Protein AF-A0A969IS83-F1 (afdb_monomer)

Mean predicted aligned error: 6.17 Å

Sequence (140 aa):
MARLPGTPVETKITKLDMIRHHLTAAVQMIAIKCNPYSTHVIVKAANEMIEVIARQTGVPLDWDPDLLIKDEHIKDYRKLANKAYNYLKHADKDANDPYDGPAHSDLCKLNDVLSLFNLNGYQALGGKLSPTLAEFSSMA

Radius of gyration: 17.82 Å; Cα contacts (8 Å, |Δi|>4): 108; chains: 1; bounding box: 36×41×61 Å

Secondary structure (DSSP, 8-state):
-PPPTT-----PPPHHHHHHHHHHHHHHHHHTT--HHHHHHHHHHHHHHHHHHHHHHT---TT-HHHHS-TTTHHHHHHHHTHHHHHHH---S-TTPPP-S--HHHHHHHHHHHHHHHHHHHHHTTPPPPHHHHHHHH--

Solvent-accessible su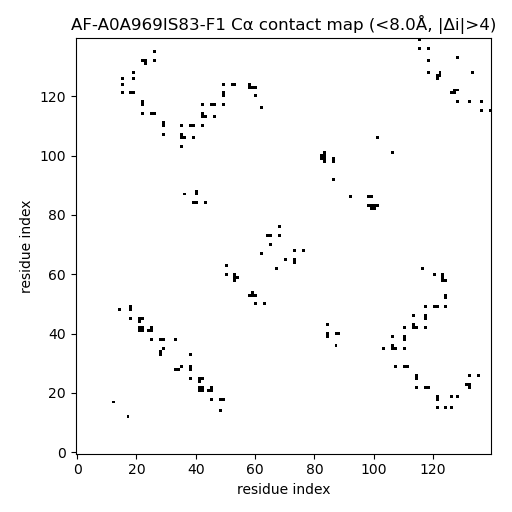rface area (backbone atoms only — not comparable to full-atom values): 8472 Å² total; per-residue (Å²): 136,85,82,77,90,78,76,73,79,79,76,76,80,46,73,68,55,50,37,51,53,29,50,52,50,28,53,52,35,57,76,71,65,46,66,44,69,66,37,38,51,36,38,48,53,28,40,53,53,45,55,53,48,26,66,76,70,71,50,83,54,102,79,40,55,87,81,75,40,57,81,96,46,41,65,61,49,53,53,60,77,40,39,47,52,48,59,74,76,42,86,86,56,65,92,79,63,74,92,82,50,70,55,72,74,54,36,43,52,48,41,55,56,52,45,48,53,38,52,53,44,40,40,70,75,70,48,80,74,52,72,73,54,48,52,58,65,70,77,114

Structure (mmCIF, N/CA/C/O backbone):
data_AF-A0A969IS83-F1
#
_entry.id   AF-A0A969IS83-F1
#
loop_
_atom_site.group_PDB
_atom_site.id
_atom_site.type_symbol
_atom_site.label_atom_id
_atom_site.label_alt_id
_atom_site.label_comp_id
_atom_site.label_asym_id
_atom_site.label_entity_id
_atom_site.label_seq_id
_atom_site.pdbx_PDB_ins_code
_atom_site.Cartn_x
_atom_site.Cartn_y
_atom_site.Cartn_z
_atom_site.occupancy
_atom_site.B_iso_or_equiv
_atom_site.auth_seq_id
_atom_site.auth_comp_id
_atom_site.auth_asym_id
_atom_site.auth_atom_id
_atom_site.pdbx_PDB_model_num
ATOM 1 N N . MET A 1 1 ? 16.201 10.787 46.384 1.00 44.53 1 MET A N 1
ATOM 2 C CA . MET A 1 1 ? 16.556 11.078 44.977 1.00 44.53 1 MET A CA 1
ATOM 3 C C . MET A 1 1 ? 15.447 11.918 44.360 1.00 44.53 1 MET A C 1
ATOM 5 O O . MET A 1 1 ? 14.359 11.401 44.150 1.00 44.53 1 MET A O 1
ATOM 9 N N . ALA A 1 2 ? 15.686 13.216 44.162 1.00 46.38 2 ALA A N 1
ATOM 10 C CA . ALA A 1 2 ? 14.727 14.128 43.539 1.00 46.38 2 ALA A CA 1
ATOM 11 C C . ALA A 1 2 ? 14.718 13.929 42.011 1.00 46.38 2 ALA A C 1
ATOM 13 O O . ALA A 1 2 ? 15.784 13.836 41.404 1.00 46.38 2 ALA A O 1
ATOM 14 N N . ARG A 1 3 ? 13.533 13.848 41.388 1.00 46.38 3 ARG A N 1
ATOM 15 C CA . ARG A 1 3 ? 13.391 13.900 39.922 1.00 46.38 3 ARG A CA 1
ATOM 16 C C . ARG A 1 3 ? 13.665 15.331 39.453 1.00 46.38 3 ARG A C 1
ATOM 18 O O . ARG A 1 3 ? 13.054 16.263 39.969 1.00 46.38 3 ARG A O 1
ATOM 25 N N . LEU A 1 4 ? 14.563 15.492 38.483 1.00 48.88 4 LEU A N 1
ATOM 26 C CA . LEU A 1 4 ? 14.809 16.775 37.823 1.00 48.88 4 LEU A CA 1
ATOM 27 C C . LEU A 1 4 ? 13.593 17.172 36.961 1.00 48.88 4 LEU A C 1
ATOM 29 O O . LEU A 1 4 ? 13.039 16.309 36.273 1.00 48.88 4 LEU A O 1
ATOM 33 N N . PRO A 1 5 ? 13.170 18.448 36.974 1.00 50.66 5 PRO A N 1
ATOM 34 C CA . PRO A 1 5 ? 12.102 18.939 36.113 1.00 50.66 5 PRO A CA 1
ATOM 35 C C . PRO A 1 5 ? 12.610 19.076 34.671 1.00 50.66 5 PRO A C 1
ATOM 37 O O . PRO A 1 5 ? 13.646 19.694 34.437 1.00 50.66 5 PRO A O 1
ATOM 40 N N . GLY A 1 6 ? 11.871 18.514 33.708 1.00 59.69 6 GLY A N 1
ATOM 41 C CA . GLY A 1 6 ? 12.098 18.764 32.278 1.00 59.69 6 GLY A CA 1
ATOM 42 C C . GLY A 1 6 ? 12.539 17.574 31.427 1.00 59.69 6 GLY A C 1
ATOM 43 O O . GLY A 1 6 ? 13.071 17.796 30.345 1.00 59.69 6 GLY A O 1
ATOM 44 N N . THR A 1 7 ? 12.318 16.323 31.844 1.00 54.00 7 THR A N 1
ATOM 45 C CA . THR A 1 7 ? 12.408 15.212 30.880 1.00 54.00 7 THR A CA 1
ATOM 46 C C . THR A 1 7 ? 11.301 15.412 29.838 1.00 54.00 7 THR A C 1
ATOM 48 O O . THR A 1 7 ? 10.132 15.451 30.233 1.00 54.00 7 THR A O 1
ATOM 51 N N . PRO A 1 8 ? 11.618 15.583 28.539 1.00 55.34 8 PRO A N 1
ATOM 52 C CA . PRO A 1 8 ? 10.593 15.636 27.508 1.00 55.34 8 PRO A CA 1
ATOM 53 C C . PRO A 1 8 ? 9.751 14.372 27.630 1.00 55.34 8 PRO A C 1
ATOM 55 O O . PRO A 1 8 ? 10.300 13.281 27.798 1.00 55.34 8 PRO A O 1
ATOM 58 N N . VAL A 1 9 ? 8.426 14.504 27.581 1.00 60.03 9 VAL A N 1
ATOM 59 C CA . VAL A 1 9 ? 7.568 13.334 27.396 1.00 60.03 9 VAL A CA 1
ATOM 60 C C . VAL A 1 9 ? 7.971 12.749 26.051 1.00 60.03 9 VAL A C 1
ATOM 62 O O . VAL A 1 9 ? 7.660 13.323 25.008 1.00 60.03 9 VAL A O 1
ATOM 65 N N . GLU A 1 10 ? 8.731 11.657 26.084 1.00 58.12 10 GLU A N 1
ATOM 66 C CA . GLU A 1 10 ? 9.119 10.915 24.896 1.00 58.12 10 GLU A CA 1
ATOM 67 C C . GLU A 1 10 ? 7.818 10.448 24.241 1.00 58.12 10 GLU A C 1
ATOM 69 O O . GLU A 1 10 ? 7.114 9.562 24.735 1.00 58.12 10 GLU A O 1
ATOM 74 N N . THR A 1 11 ? 7.413 11.163 23.196 1.00 71.44 11 THR A N 1
ATOM 75 C CA . THR A 1 11 ? 6.151 10.933 22.506 1.00 71.44 11 THR A CA 1
ATOM 76 C C . THR A 1 11 ? 6.339 9.642 21.729 1.00 71.44 11 THR A C 1
ATOM 78 O O . THR A 1 11 ? 6.947 9.620 20.663 1.00 71.44 11 THR A O 1
ATOM 81 N N . LYS A 1 12 ? 5.905 8.527 22.321 1.00 86.31 12 LYS A N 1
ATOM 82 C CA . LYS A 1 12 ? 6.022 7.211 21.696 1.00 86.31 12 LYS A CA 1
ATOM 83 C C . LYS A 1 12 ? 5.240 7.220 20.385 1.00 86.31 12 LYS A C 1
ATOM 85 O O . LYS A 1 12 ? 4.026 7.396 20.396 1.00 86.31 12 LYS A O 1
ATOM 90 N N . ILE A 1 13 ? 5.943 7.018 19.274 1.00 90.69 13 ILE A N 1
ATOM 91 C CA . ILE A 1 13 ? 5.342 6.901 17.943 1.00 90.69 13 ILE A CA 1
ATOM 92 C C . ILE A 1 13 ? 4.509 5.618 17.904 1.00 90.69 13 ILE A C 1
ATOM 94 O O . ILE A 1 13 ? 5.022 4.524 18.157 1.00 90.69 13 ILE A O 1
ATOM 98 N N . THR A 1 14 ? 3.218 5.743 17.602 1.00 93.31 14 THR A N 1
ATOM 99 C CA . THR A 1 14 ? 2.326 4.586 17.478 1.00 93.31 14 THR A CA 1
ATOM 100 C C . THR A 1 14 ? 2.489 3.900 16.119 1.00 93.31 14 THR A C 1
ATOM 102 O O . THR A 1 14 ? 3.075 4.437 15.177 1.00 93.31 14 THR A O 1
ATOM 105 N N . LYS A 1 15 ? 1.930 2.693 15.973 1.00 94.38 15 LYS A N 1
ATOM 106 C CA . LYS A 1 15 ? 1.877 2.013 14.669 1.00 94.38 15 LYS A CA 1
ATOM 107 C C . LYS A 1 15 ? 1.052 2.802 13.645 1.00 94.38 15 LYS A C 1
ATOM 109 O O . LYS A 1 15 ? 1.434 2.840 12.479 1.00 94.38 15 LYS A O 1
ATOM 114 N N . LEU A 1 16 ? -0.013 3.474 14.086 1.00 94.88 16 LEU A N 1
ATOM 115 C CA . LEU A 1 16 ? -0.832 4.331 13.230 1.00 94.88 16 LEU A CA 1
ATOM 116 C C . LEU A 1 16 ? -0.053 5.574 12.764 1.00 94.88 16 LEU A C 1
ATOM 118 O O . LEU A 1 16 ? -0.122 5.935 11.591 1.00 94.88 16 LEU A O 1
ATOM 122 N N . ASP A 1 17 ? 0.768 6.169 13.638 1.00 94.75 17 ASP A N 1
ATOM 123 C CA . ASP A 1 17 ? 1.675 7.261 13.252 1.00 94.75 17 ASP A CA 1
ATOM 124 C C . ASP A 1 17 ? 2.691 6.800 12.202 1.00 94.75 17 ASP A C 1
ATOM 126 O O . ASP A 1 17 ? 2.950 7.511 11.231 1.00 94.75 17 ASP A O 1
ATOM 130 N N . MET A 1 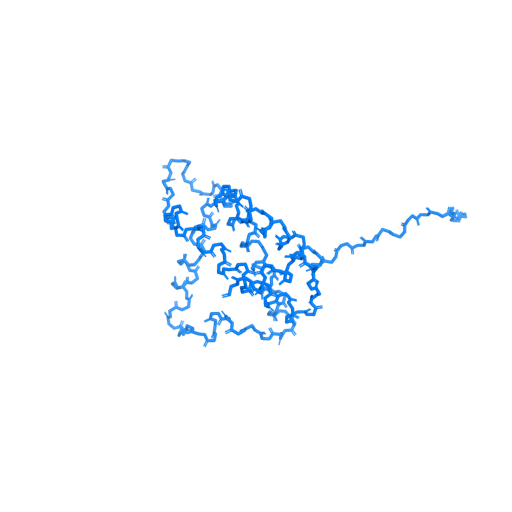18 ? 3.246 5.596 12.360 1.00 96.50 18 MET A N 1
ATOM 131 C CA . MET A 1 18 ? 4.198 5.040 11.398 1.00 96.50 18 MET A CA 1
ATOM 132 C C . MET A 1 18 ? 3.552 4.772 10.030 1.00 96.50 18 MET A C 1
ATOM 134 O O . MET A 1 18 ? 4.156 5.090 9.006 1.00 96.50 18 MET A O 1
ATOM 138 N N . ILE A 1 19 ? 2.305 4.280 9.995 1.00 97.50 19 ILE A N 1
ATOM 139 C CA . ILE A 1 19 ? 1.531 4.164 8.746 1.00 97.50 19 ILE A CA 1
ATOM 140 C C . ILE A 1 19 ? 1.428 5.531 8.070 1.00 97.50 19 ILE A C 1
ATOM 142 O O . ILE A 1 19 ? 1.754 5.653 6.892 1.00 97.50 19 ILE A O 1
ATOM 146 N N . ARG A 1 20 ? 1.057 6.583 8.812 1.00 96.69 20 ARG A N 1
ATOM 147 C CA . ARG A 1 20 ? 0.987 7.949 8.272 1.00 96.69 20 ARG A CA 1
ATOM 148 C C . ARG A 1 20 ? 2.321 8.398 7.667 1.00 96.69 20 ARG A C 1
ATOM 150 O O . ARG A 1 20 ? 2.324 9.010 6.598 1.00 96.69 20 ARG A O 1
ATOM 157 N N . HIS A 1 21 ? 3.445 8.104 8.324 1.00 96.25 21 HIS A N 1
ATOM 158 C CA . HIS A 1 21 ? 4.775 8.429 7.801 1.00 96.25 21 HIS A CA 1
ATOM 159 C C . HIS A 1 21 ? 5.086 7.678 6.498 1.00 96.25 21 HIS A C 1
ATOM 161 O O . HIS A 1 21 ? 5.530 8.309 5.539 1.00 96.25 21 HIS A O 1
ATOM 167 N N . HIS A 1 22 ? 4.789 6.378 6.419 1.00 97.62 22 HIS A N 1
ATOM 168 C CA . HIS A 1 22 ? 4.961 5.612 5.182 1.00 97.62 22 HIS A CA 1
ATOM 169 C C . HIS A 1 22 ? 4.060 6.110 4.051 1.00 97.62 22 HIS A C 1
ATOM 171 O O . HIS A 1 22 ? 4.544 6.278 2.938 1.00 97.62 22 HIS A O 1
ATOM 177 N N . LEU A 1 23 ? 2.789 6.417 4.326 1.00 97.88 23 LEU A N 1
ATOM 178 C CA . LEU A 1 23 ? 1.874 6.965 3.319 1.00 97.88 23 LEU A CA 1
ATOM 179 C C . LEU A 1 23 ? 2.331 8.328 2.813 1.00 97.88 23 LEU A C 1
ATOM 181 O O . LEU A 1 23 ? 2.291 8.581 1.615 1.00 97.88 23 LEU A O 1
ATOM 185 N N . THR A 1 24 ? 2.824 9.185 3.708 1.00 96.88 24 THR A N 1
ATOM 186 C CA . THR A 1 24 ? 3.364 10.494 3.321 1.00 96.88 24 THR A CA 1
ATOM 187 C C . THR A 1 24 ? 4.562 10.332 2.392 1.00 96.88 24 THR A C 1
ATOM 189 O O .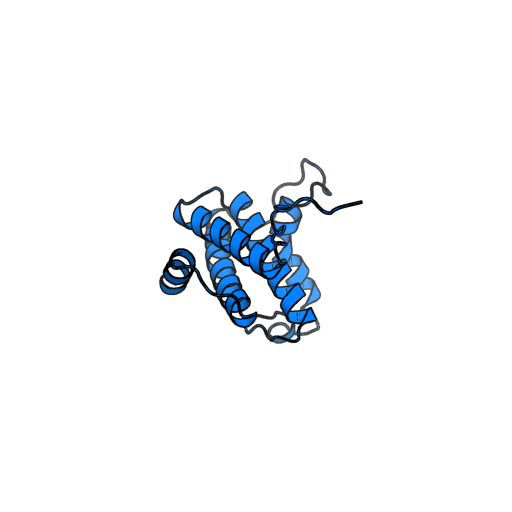 THR A 1 24 ? 4.598 10.952 1.331 1.00 96.88 24 THR A O 1
ATOM 192 N N . ALA A 1 25 ? 5.508 9.461 2.751 1.00 97.69 25 ALA A N 1
ATOM 193 C CA . ALA A 1 25 ? 6.669 9.181 1.917 1.00 97.69 25 ALA A CA 1
ATOM 194 C C . ALA A 1 25 ? 6.270 8.555 0.570 1.00 97.69 25 ALA A C 1
ATOM 196 O O . ALA A 1 25 ? 6.745 9.006 -0.467 1.00 97.69 25 ALA A O 1
ATOM 197 N N . ALA A 1 26 ? 5.363 7.574 0.563 1.00 97.81 26 ALA A N 1
ATOM 198 C CA . ALA A 1 26 ? 4.866 6.944 -0.658 1.00 97.81 26 ALA A CA 1
ATOM 199 C C . ALA A 1 26 ? 4.239 7.967 -1.617 1.00 97.81 26 ALA A C 1
ATOM 201 O O . ALA A 1 26 ? 4.648 8.043 -2.773 1.00 97.81 26 ALA A O 1
ATOM 202 N N . VAL A 1 27 ? 3.313 8.799 -1.127 1.00 96.94 27 VAL A N 1
ATOM 203 C CA . VAL A 1 27 ? 2.653 9.843 -1.927 1.00 96.94 27 VAL A CA 1
ATOM 204 C C . VAL A 1 27 ? 3.666 10.846 -2.480 1.00 96.94 27 VAL A C 1
ATOM 206 O O . VAL A 1 27 ? 3.618 11.181 -3.661 1.00 96.94 27 VAL A O 1
ATOM 209 N N . GLN A 1 28 ? 4.629 11.287 -1.666 1.00 96.00 28 GLN A N 1
ATOM 210 C CA . GLN A 1 28 ? 5.693 12.184 -2.124 1.00 96.00 28 GLN A CA 1
ATOM 211 C C . GLN A 1 28 ? 6.555 11.540 -3.215 1.00 96.00 28 GLN A C 1
ATOM 213 O O . GLN A 1 28 ? 6.831 12.174 -4.232 1.00 96.00 28 GLN A O 1
ATOM 218 N N . MET A 1 29 ? 6.955 10.279 -3.029 1.00 97.50 29 MET A N 1
ATOM 219 C CA . MET A 1 29 ? 7.754 9.532 -4.001 1.00 97.50 29 MET A CA 1
ATOM 220 C C . MET A 1 29 ? 7.005 9.329 -5.322 1.00 97.50 29 MET A C 1
ATOM 222 O O . MET A 1 29 ? 7.614 9.453 -6.384 1.00 97.50 29 MET A O 1
ATOM 226 N N . ILE A 1 30 ? 5.698 9.066 -5.271 1.00 96.62 30 ILE A N 1
ATOM 227 C CA . ILE A 1 30 ? 4.838 8.981 -6.457 1.00 96.62 30 ILE A CA 1
ATOM 228 C C . ILE A 1 30 ? 4.767 10.338 -7.165 1.00 96.62 30 ILE A C 1
ATOM 230 O O . ILE A 1 30 ? 5.031 10.416 -8.365 1.00 96.62 30 ILE A O 1
ATOM 234 N N . ALA A 1 31 ? 4.494 11.417 -6.424 1.00 94.88 31 ALA A N 1
ATOM 235 C CA . ALA A 1 31 ? 4.335 12.760 -6.981 1.00 94.88 31 ALA A CA 1
ATOM 236 C C . ALA A 1 31 ? 5.581 13.237 -7.747 1.00 94.88 31 ALA A C 1
ATOM 238 O O . ALA A 1 31 ? 5.466 13.832 -8.818 1.00 94.88 31 ALA A O 1
ATOM 239 N N . ILE A 1 32 ? 6.779 12.928 -7.240 1.00 96.06 32 ILE A N 1
ATOM 240 C CA . ILE A 1 32 ? 8.045 13.281 -7.904 1.00 96.06 32 ILE A CA 1
ATOM 241 C C . ILE A 1 32 ? 8.520 12.236 -8.925 1.00 96.06 32 ILE A C 1
ATOM 243 O O . ILE A 1 32 ? 9.629 12.361 -9.442 1.00 96.06 32 ILE A O 1
ATOM 247 N N . LYS A 1 33 ? 7.719 11.198 -9.210 1.00 95.69 33 LYS A N 1
ATOM 248 C CA . LYS A 1 33 ? 8.076 10.070 -10.091 1.00 95.69 33 LYS A CA 1
ATOM 249 C C . LYS A 1 33 ? 9.412 9.423 -9.702 1.00 95.69 33 LYS A C 1
ATOM 251 O O . LYS A 1 33 ? 10.267 9.162 -10.548 1.00 95.69 33 LYS A O 1
ATOM 256 N N . CYS A 1 34 ? 9.594 9.188 -8.403 1.00 96.75 34 CYS A N 1
ATOM 257 C CA . CYS A 1 34 ? 10.759 8.495 -7.865 1.00 96.75 34 CYS A CA 1
ATOM 258 C C . CYS A 1 34 ? 10.849 7.055 -8.403 1.00 96.75 34 CYS A C 1
ATOM 260 O O . CYS A 1 34 ? 9.913 6.532 -9.012 1.00 96.75 34 CYS A O 1
ATOM 262 N N . ASN A 1 35 ? 11.976 6.390 -8.144 1.00 97.56 35 ASN A N 1
ATOM 263 C CA . ASN A 1 35 ? 12.196 5.003 -8.536 1.00 97.56 35 ASN A CA 1
ATOM 264 C C . ASN A 1 35 ? 11.054 4.094 -8.021 1.00 97.56 35 ASN A C 1
ATOM 266 O O . ASN A 1 35 ? 10.856 4.002 -6.804 1.00 97.56 35 ASN A O 1
ATOM 270 N N . PRO A 1 36 ? 10.324 3.387 -8.903 1.00 97.19 36 PRO A N 1
ATOM 271 C CA . PRO A 1 36 ? 9.126 2.658 -8.500 1.00 97.19 36 PRO A CA 1
ATOM 272 C C . PRO A 1 36 ? 9.422 1.429 -7.644 1.00 97.19 36 PRO A C 1
ATOM 274 O O . PRO A 1 36 ? 8.546 1.017 -6.889 1.00 97.19 36 PRO A O 1
ATOM 277 N N . TYR A 1 37 ? 10.628 0.861 -7.715 1.00 96.62 37 TYR A N 1
ATOM 278 C CA . TYR A 1 37 ? 11.023 -0.266 -6.873 1.00 96.62 37 TYR A CA 1
ATOM 279 C C . TYR A 1 37 ? 11.143 0.175 -5.412 1.00 96.62 37 TYR A C 1
ATOM 281 O O . TYR A 1 37 ? 10.534 -0.429 -4.531 1.00 96.62 37 TYR A O 1
ATOM 289 N N . SER A 1 38 ? 11.848 1.280 -5.152 1.00 96.62 38 SER A N 1
ATOM 290 C CA . SER A 1 38 ? 11.943 1.851 -3.803 1.00 96.62 38 SER A CA 1
ATOM 291 C C . SER A 1 38 ? 10.588 2.346 -3.299 1.00 96.62 38 SER A C 1
ATOM 293 O O . SER A 1 38 ? 10.236 2.091 -2.148 1.00 96.62 38 SER A O 1
ATOM 295 N N . THR A 1 39 ? 9.792 2.989 -4.159 1.00 98.06 39 THR A N 1
ATOM 296 C CA . THR A 1 39 ? 8.421 3.395 -3.816 1.00 98.06 39 THR A CA 1
ATOM 297 C C . THR A 1 39 ? 7.572 2.190 -3.411 1.00 98.06 39 THR A C 1
ATOM 299 O O . THR A 1 39 ? 6.891 2.240 -2.389 1.00 98.06 39 THR A O 1
ATOM 302 N N . HIS A 1 40 ? 7.656 1.079 -4.152 1.00 97.62 40 HIS A N 1
ATOM 303 C CA . HIS A 1 40 ? 6.865 -0.121 -3.877 1.00 97.62 40 HIS A CA 1
ATOM 304 C C . HIS A 1 40 ? 7.155 -0.713 -2.497 1.00 97.62 40 HIS A C 1
ATOM 306 O O . HIS A 1 40 ? 6.235 -1.158 -1.814 1.00 97.62 40 HIS A O 1
ATOM 312 N N . VAL A 1 41 ? 8.414 -0.668 -2.047 1.00 96.94 41 VAL A N 1
ATOM 313 C CA . VAL A 1 41 ? 8.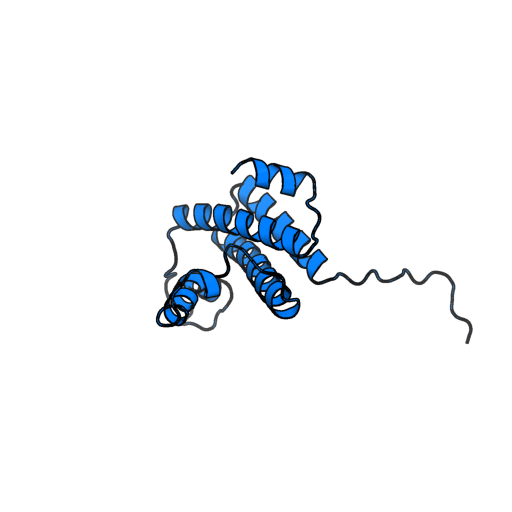792 -1.118 -0.699 1.00 96.94 41 VAL A CA 1
ATOM 314 C C . VAL A 1 41 ? 8.062 -0.312 0.377 1.00 96.94 41 VAL A C 1
ATOM 316 O O . VAL A 1 41 ? 7.525 -0.899 1.316 1.00 96.94 41 VAL A O 1
ATOM 319 N N . ILE A 1 42 ? 7.994 1.015 0.232 1.00 98.12 42 ILE A N 1
ATOM 320 C CA . ILE A 1 42 ? 7.317 1.899 1.192 1.00 98.12 42 ILE A CA 1
ATOM 321 C C . ILE A 1 42 ? 5.796 1.713 1.146 1.00 98.12 42 ILE A C 1
ATOM 323 O O . ILE A 1 42 ? 5.160 1.592 2.195 1.00 98.12 42 ILE A O 1
ATOM 327 N N . VAL A 1 43 ? 5.215 1.623 -0.054 1.00 98.06 43 VAL A N 1
ATOM 328 C CA . VAL A 1 43 ? 3.778 1.367 -0.248 1.00 98.06 43 VAL A CA 1
ATOM 329 C C . VAL A 1 43 ? 3.372 0.039 0.393 1.00 98.06 43 VAL A C 1
ATOM 331 O O . VAL A 1 43 ? 2.386 -0.024 1.129 1.00 98.06 43 VAL A O 1
ATOM 334 N N . LYS A 1 44 ? 4.141 -1.031 0.167 1.00 97.25 44 LYS A N 1
ATOM 335 C CA . LYS A 1 44 ? 3.838 -2.349 0.734 1.00 97.25 44 LYS A CA 1
ATOM 336 C C . LYS A 1 44 ? 4.103 -2.442 2.229 1.00 97.25 44 LYS A C 1
ATOM 338 O O . LYS A 1 44 ? 3.352 -3.144 2.900 1.00 97.25 44 LYS A O 1
ATOM 343 N N . ALA A 1 45 ? 5.076 -1.703 2.761 1.00 97.00 45 ALA A N 1
ATOM 344 C CA . ALA A 1 45 ? 5.251 -1.584 4.205 1.00 97.00 45 ALA A CA 1
ATOM 345 C C . ALA A 1 45 ? 4.007 -0.965 4.869 1.00 97.00 45 ALA A C 1
ATOM 347 O O . ALA A 1 45 ? 3.521 -1.498 5.865 1.00 97.00 45 ALA A O 1
ATOM 348 N N . ALA A 1 46 ? 3.436 0.101 4.291 1.00 97.75 46 ALA A N 1
ATOM 349 C CA . ALA A 1 46 ? 2.181 0.676 4.784 1.00 97.75 46 ALA A CA 1
ATOM 350 C C . ALA A 1 46 ? 1.015 -0.326 4.702 1.00 97.75 46 ALA A C 1
ATOM 352 O O . ALA A 1 46 ? 0.309 -0.513 5.691 1.00 97.75 46 ALA A O 1
ATOM 353 N N . ASN A 1 47 ? 0.860 -1.004 3.559 1.00 97.44 47 ASN A N 1
ATOM 354 C CA . ASN A 1 47 ? -0.177 -2.019 3.342 1.00 97.44 47 ASN A CA 1
ATOM 355 C C . ASN A 1 47 ? -0.119 -3.136 4.388 1.00 97.44 47 ASN A C 1
ATOM 357 O O . ASN A 1 47 ? -1.129 -3.463 4.999 1.00 97.44 47 ASN A O 1
ATOM 361 N N . GLU A 1 48 ? 1.065 -3.711 4.615 1.00 95.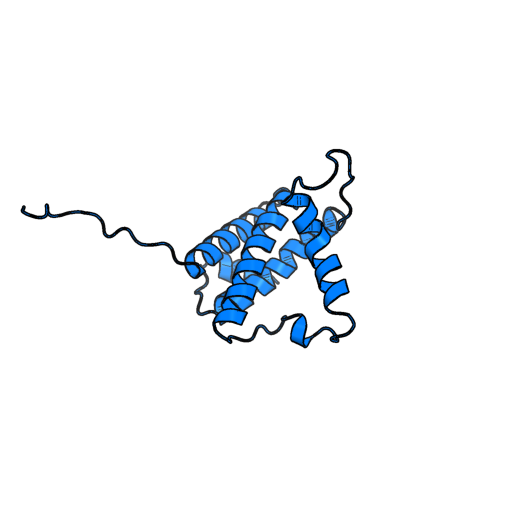81 48 GLU A N 1
ATOM 362 C CA . GLU A 1 48 ? 1.259 -4.792 5.588 1.00 95.81 48 GLU A CA 1
ATOM 363 C C . GLU A 1 48 ? 0.894 -4.332 7.009 1.00 95.81 48 GLU A C 1
ATOM 365 O O . GLU A 1 48 ? 0.214 -5.049 7.741 1.00 95.81 48 GLU A O 1
ATOM 370 N N . MET A 1 49 ? 1.270 -3.107 7.394 1.00 97.44 49 MET A N 1
ATOM 371 C CA . MET A 1 49 ? 0.884 -2.554 8.694 1.00 97.44 49 MET A CA 1
ATOM 372 C C . MET A 1 49 ? -0.630 -2.350 8.821 1.00 97.44 49 MET A C 1
ATOM 374 O O . MET A 1 49 ? -1.186 -2.642 9.879 1.00 97.44 49 MET A O 1
ATOM 378 N N . ILE A 1 50 ? -1.294 -1.864 7.771 1.00 98.06 50 ILE A N 1
ATOM 379 C CA . ILE A 1 50 ? -2.746 -1.654 7.760 1.00 98.06 50 ILE A CA 1
ATOM 380 C C . ILE A 1 50 ? -3.483 -2.989 7.877 1.00 98.06 50 ILE A C 1
ATOM 382 O O . ILE A 1 50 ? -4.309 -3.129 8.774 1.00 98.06 50 ILE A O 1
ATOM 386 N N . GLU A 1 51 ? -3.148 -3.980 7.044 1.00 96.12 51 GLU A N 1
ATOM 387 C CA . GLU A 1 51 ? -3.763 -5.317 7.071 1.00 96.12 51 GLU A CA 1
ATOM 388 C C . GLU A 1 51 ? -3.610 -5.984 8.445 1.00 96.12 51 GLU A C 1
ATOM 390 O O . GLU A 1 51 ? -4.571 -6.524 8.998 1.00 96.12 51 GLU A O 1
ATOM 395 N N . VAL A 1 52 ? -2.407 -5.927 9.029 1.00 95.94 52 VAL A N 1
ATOM 396 C CA . VAL A 1 52 ? -2.136 -6.528 10.342 1.00 95.94 52 VAL A CA 1
ATOM 397 C C . VAL A 1 52 ? -2.944 -5.843 11.439 1.00 95.94 52 VAL A C 1
ATOM 399 O O . VAL A 1 52 ? -3.550 -6.533 12.259 1.00 95.94 52 VAL A O 1
ATOM 402 N N . ILE A 1 53 ? -2.970 -4.508 11.470 1.00 97.06 53 ILE A N 1
ATOM 403 C CA . ILE A 1 53 ? -3.714 -3.775 12.501 1.00 97.06 53 ILE A CA 1
ATOM 404 C C . ILE A 1 53 ? -5.214 -4.002 12.328 1.00 97.06 53 ILE A C 1
ATOM 406 O O . ILE A 1 53 ? -5.864 -4.331 13.312 1.00 97.06 53 ILE A O 1
ATOM 410 N N . ALA A 1 54 ? -5.746 -3.900 11.108 1.00 96.81 54 ALA A N 1
ATOM 411 C CA . ALA A 1 54 ? -7.157 -4.139 10.808 1.00 96.81 54 ALA A CA 1
ATOM 412 C C . ALA A 1 54 ? -7.616 -5.522 11.284 1.00 96.81 54 ALA A C 1
ATOM 414 O O . ALA A 1 54 ? -8.615 -5.641 11.993 1.00 96.81 54 ALA A O 1
ATOM 415 N N . ARG A 1 55 ? -6.818 -6.562 11.011 1.00 94.75 55 ARG A N 1
ATOM 416 C CA . ARG A 1 55 ? -7.074 -7.920 11.506 1.00 94.75 55 ARG A CA 1
ATOM 417 C C . ARG A 1 55 ? -7.041 -8.010 13.032 1.00 94.75 55 ARG A C 1
ATOM 419 O O . ARG A 1 55 ? -7.865 -8.704 13.618 1.00 94.75 55 ARG A O 1
ATOM 426 N N . GLN A 1 56 ? -6.091 -7.339 13.681 1.00 95.31 56 GLN A N 1
ATOM 427 C CA . GLN A 1 56 ? -5.967 -7.339 15.143 1.00 95.31 56 GLN A CA 1
ATOM 428 C C . GLN A 1 56 ? -7.095 -6.569 15.838 1.00 95.31 56 GLN A C 1
ATOM 430 O O . GLN A 1 56 ? -7.452 -6.907 16.965 1.00 95.31 56 GLN A O 1
ATOM 435 N N . THR A 1 57 ? -7.642 -5.539 15.194 1.00 94.75 57 THR A N 1
ATOM 436 C CA . THR A 1 57 ? -8.698 -4.683 15.750 1.00 94.75 57 THR A CA 1
ATOM 437 C C . THR A 1 57 ? -10.101 -5.059 15.278 1.00 94.75 57 THR A C 1
ATOM 439 O O . THR A 1 57 ? -11.070 -4.495 15.781 1.00 94.75 57 THR A O 1
ATOM 442 N N . GLY A 1 58 ? -10.229 -6.001 14.338 1.00 94.50 58 GLY A N 1
ATOM 443 C CA . GLY A 1 58 ? -11.509 -6.396 13.748 1.00 94.50 58 GLY A CA 1
ATOM 444 C C . GLY A 1 58 ? -12.139 -5.315 12.864 1.00 94.50 58 GLY A C 1
ATOM 445 O O . GLY A 1 58 ? -13.345 -5.349 12.633 1.00 94.50 58 GLY A O 1
ATOM 446 N N . VAL A 1 59 ? -11.350 -4.342 12.398 1.00 95.75 59 VAL A N 1
ATOM 447 C CA . VAL A 1 59 ? -11.816 -3.315 11.459 1.00 95.75 59 VAL A CA 1
ATOM 448 C C . VAL A 1 59 ? -11.811 -3.917 10.051 1.00 95.75 59 VAL A C 1
ATOM 450 O O . VAL A 1 59 ? -10.752 -4.355 9.603 1.00 95.75 59 VAL A O 1
ATOM 453 N N . PRO A 1 60 ? -12.952 -3.960 9.341 1.00 93.69 60 PRO A N 1
ATOM 454 C CA . PRO A 1 60 ? -12.994 -4.494 7.986 1.00 93.69 60 PRO A CA 1
ATOM 455 C C . PRO A 1 60 ? -12.284 -3.558 7.001 1.00 93.69 60 PRO A C 1
ATOM 457 O O . PRO A 1 60 ? -12.331 -2.335 7.144 1.00 93.69 60 PRO A O 1
ATOM 460 N N . LEU A 1 61 ? -11.655 -4.146 5.985 1.00 95.38 61 LEU A N 1
ATOM 461 C CA . LEU A 1 61 ? -11.102 -3.436 4.834 1.00 95.38 61 LEU A CA 1
ATOM 462 C C . LEU A 1 61 ? -11.891 -3.862 3.593 1.00 95.38 61 LEU A C 1
ATOM 464 O O . LEU A 1 61 ? -11.986 -5.054 3.310 1.00 95.38 61 LEU A O 1
ATOM 468 N N . ASP A 1 62 ? -12.423 -2.905 2.832 1.00 91.12 62 ASP A N 1
ATOM 469 C CA . ASP A 1 62 ? -13.268 -3.193 1.655 1.00 91.12 62 ASP A CA 1
ATOM 470 C C . ASP A 1 62 ? -12.519 -3.943 0.539 1.00 91.12 62 ASP A C 1
ATOM 472 O O . ASP A 1 62 ? -13.120 -4.545 -0.350 1.00 91.12 62 ASP A O 1
ATOM 476 N N . TRP A 1 63 ? -11.189 -3.907 0.591 1.00 92.44 63 TRP A N 1
ATOM 477 C CA . TRP A 1 63 ? -10.278 -4.566 -0.337 1.00 92.44 63 TRP A CA 1
ATOM 478 C C . TRP A 1 63 ? -9.607 -5.813 0.257 1.00 92.44 63 TRP A C 1
ATOM 480 O O . TRP A 1 63 ? -8.661 -6.325 -0.344 1.00 92.44 63 TRP A O 1
ATOM 490 N N . ASP A 1 64 ? -10.064 -6.308 1.416 1.00 91.75 64 ASP A N 1
ATOM 491 C CA . ASP A 1 64 ? -9.496 -7.502 2.049 1.00 91.75 64 ASP A CA 1
ATOM 492 C C . ASP A 1 64 ? -9.572 -8.709 1.092 1.00 91.75 64 ASP A C 1
ATOM 494 O O . ASP A 1 64 ? -10.669 -9.147 0.724 1.00 91.75 64 ASP A O 1
ATOM 498 N N . PRO A 1 65 ? -8.426 -9.286 0.685 1.00 90.38 65 PRO A N 1
ATOM 499 C CA . PRO A 1 65 ? -8.412 -10.448 -0.188 1.00 90.38 65 PRO A CA 1
ATOM 500 C C . PRO A 1 65 ? -9.181 -11.649 0.364 1.00 90.38 65 PRO A C 1
ATOM 502 O O . PRO A 1 65 ? -9.705 -12.416 -0.436 1.00 90.38 65 PRO A O 1
ATOM 505 N N . ASP A 1 66 ? -9.273 -11.809 1.689 1.00 89.56 66 ASP A N 1
ATOM 506 C CA . ASP A 1 66 ? -10.040 -12.900 2.308 1.00 89.56 66 ASP A CA 1
ATOM 507 C C . ASP A 1 66 ? -11.561 -12.752 2.065 1.00 89.56 66 ASP A C 1
ATOM 509 O O . ASP A 1 66 ? -12.300 -13.725 2.185 1.00 89.56 66 ASP A O 1
ATOM 513 N N . LEU A 1 67 ? -12.040 -11.559 1.682 1.00 90.31 67 LEU A N 1
ATOM 514 C CA . LEU A 1 67 ? -13.439 -11.308 1.303 1.00 90.31 67 LEU A CA 1
ATOM 515 C C . LEU A 1 67 ? -13.676 -11.399 -0.213 1.00 90.31 67 LEU A C 1
ATOM 517 O O . LEU A 1 67 ? -14.802 -11.634 -0.652 1.00 90.31 67 LEU A O 1
ATOM 521 N N . LEU A 1 68 ? -12.633 -11.173 -1.016 1.00 92.56 68 LEU A N 1
ATOM 522 C CA . LEU A 1 68 ? -12.741 -11.001 -2.471 1.00 92.56 68 LEU A CA 1
ATOM 523 C C . LEU A 1 68 ? -12.270 -12.219 -3.271 1.00 92.56 68 LEU A C 1
ATOM 525 O O . LEU A 1 68 ? -12.683 -12.411 -4.417 1.00 92.56 68 LEU A O 1
ATOM 529 N N . ILE A 1 69 ? -11.383 -13.027 -2.697 1.00 94.50 69 ILE A N 1
ATOM 530 C CA . ILE A 1 69 ? -10.758 -14.172 -3.352 1.00 94.50 69 ILE A CA 1
ATOM 531 C C . ILE A 1 69 ? -11.273 -15.446 -2.693 1.00 94.50 69 ILE A C 1
ATOM 533 O O . ILE A 1 69 ? -11.266 -15.568 -1.475 1.00 94.50 69 ILE A O 1
ATOM 537 N N . LYS A 1 70 ? -11.688 -16.421 -3.508 1.00 95.19 70 LYS A N 1
ATOM 538 C CA . LYS A 1 70 ? -12.139 -17.723 -3.000 1.00 95.19 70 LYS A CA 1
ATOM 539 C C . LYS A 1 70 ? -11.043 -18.419 -2.188 1.00 95.19 70 LYS A C 1
ATOM 541 O O . LYS A 1 70 ? -9.866 -18.353 -2.561 1.00 95.19 70 LYS A O 1
ATOM 546 N N . ASP A 1 71 ? -11.445 -19.153 -1.153 1.00 95.75 71 ASP A N 1
ATOM 547 C CA . ASP A 1 71 ? -10.548 -19.865 -0.234 1.00 95.75 71 ASP A CA 1
ATOM 548 C C . ASP A 1 71 ? -9.545 -20.772 -0.963 1.00 95.75 71 ASP A C 1
ATOM 550 O O . ASP A 1 71 ? -8.369 -20.818 -0.600 1.00 95.75 71 ASP A O 1
ATOM 554 N N . GLU A 1 72 ? -9.958 -21.446 -2.044 1.00 96.75 72 GLU A N 1
ATOM 555 C CA . GLU A 1 72 ? -9.064 -22.302 -2.831 1.00 96.75 72 GLU A CA 1
ATOM 556 C C . GLU A 1 72 ? -7.954 -21.538 -3.582 1.00 96.75 72 GLU A C 1
ATOM 558 O O . GLU A 1 72 ? -6.960 -22.139 -3.989 1.00 96.75 72 GLU A O 1
ATOM 563 N N . HIS A 1 73 ? -8.083 -20.217 -3.750 1.00 97.25 73 HIS A N 1
ATOM 564 C CA . HIS A 1 73 ? -7.159 -19.372 -4.515 1.00 97.25 73 HIS A CA 1
ATOM 565 C C . HIS A 1 73 ? -6.391 -18.353 -3.665 1.00 97.25 73 HIS A C 1
ATOM 567 O O . HIS A 1 73 ? -5.424 -17.760 -4.150 1.00 97.25 73 HIS A O 1
ATOM 573 N N . ILE A 1 74 ? -6.756 -18.156 -2.393 1.00 95.25 74 ILE A N 1
ATOM 574 C CA . ILE A 1 74 ? -6.163 -17.111 -1.545 1.00 95.25 74 ILE A CA 1
ATOM 575 C C . ILE A 1 74 ? -4.645 -17.262 -1.377 1.00 95.25 74 ILE A C 1
ATOM 577 O O . ILE A 1 74 ? -3.902 -16.277 -1.344 1.00 95.25 74 ILE A O 1
ATOM 581 N N . LYS A 1 75 ? -4.152 -18.503 -1.302 1.00 95.56 75 LYS A N 1
ATOM 582 C CA . LYS A 1 75 ? -2.721 -18.796 -1.155 1.00 95.56 75 LYS A CA 1
ATOM 583 C C . LYS A 1 75 ? -1.935 -18.383 -2.398 1.00 95.56 75 LYS A C 1
ATOM 585 O O . LYS A 1 75 ? -0.887 -17.745 -2.275 1.00 95.56 75 LYS A O 1
ATOM 590 N N . ASP A 1 76 ? -2.449 -18.717 -3.577 1.00 95.88 76 ASP A N 1
ATOM 591 C CA . ASP A 1 76 ? -1.812 -18.385 -4.851 1.00 95.88 76 ASP A CA 1
ATOM 592 C C . ASP A 1 76 ? -1.880 -16.884 -5.121 1.00 95.88 76 ASP A C 1
ATOM 594 O O . ASP A 1 76 ? -0.874 -16.282 -5.502 1.00 95.88 76 ASP A O 1
ATOM 598 N N . TYR A 1 77 ? -3.015 -16.255 -4.804 1.00 94.69 77 TYR A N 1
ATOM 599 C CA . TYR A 1 77 ? -3.153 -14.805 -4.835 1.00 94.69 77 TYR A CA 1
ATOM 600 C C . TYR A 1 77 ? -2.093 -14.122 -3.963 1.00 94.69 77 TYR A C 1
ATOM 602 O O . TYR A 1 77 ? -1.332 -13.294 -4.456 1.00 94.69 77 TYR A O 1
ATOM 610 N N . ARG A 1 78 ? -1.968 -14.506 -2.684 1.00 93.25 78 ARG A N 1
ATOM 611 C CA . ARG A 1 78 ? -0.979 -13.917 -1.761 1.00 93.25 78 ARG A CA 1
ATOM 612 C C . ARG A 1 78 ? 0.455 -14.117 -2.240 1.00 93.25 78 ARG A C 1
ATOM 614 O O . ARG A 1 78 ? 1.282 -13.220 -2.072 1.00 93.25 78 ARG A O 1
ATOM 621 N N . LYS A 1 79 ? 0.758 -15.274 -2.834 1.00 91.69 79 LYS A N 1
ATOM 622 C CA . LYS A 1 79 ? 2.071 -15.557 -3.426 1.00 91.69 79 LYS A CA 1
ATOM 623 C C . LYS A 1 79 ? 2.370 -14.603 -4.583 1.00 91.69 79 LYS A C 1
ATOM 625 O O . LYS A 1 79 ? 3.474 -14.067 -4.642 1.00 91.69 79 LYS A O 1
ATOM 630 N N . LEU A 1 80 ? 1.404 -14.378 -5.473 1.00 91.19 80 LEU A N 1
ATOM 631 C CA . LEU A 1 80 ? 1.540 -13.469 -6.613 1.00 91.19 80 LEU A CA 1
ATOM 632 C C . LEU A 1 80 ? 1.614 -12.003 -6.166 1.00 91.19 80 LEU A C 1
ATOM 634 O O . LEU A 1 80 ? 2.557 -11.303 -6.529 1.00 91.19 80 LEU A O 1
ATOM 638 N N . ALA A 1 81 ? 0.682 -11.563 -5.319 1.00 91.38 81 ALA A N 1
ATOM 639 C CA . ALA A 1 81 ? 0.579 -10.186 -4.838 1.00 91.38 81 ALA A CA 1
ATOM 640 C C . ALA A 1 81 ? 1.827 -9.725 -4.065 1.00 91.38 81 ALA A C 1
ATOM 642 O O . ALA A 1 81 ? 2.206 -8.558 -4.135 1.00 91.38 81 ALA A O 1
ATOM 643 N N . ASN A 1 82 ? 2.499 -10.636 -3.352 1.00 91.44 82 ASN A N 1
ATOM 644 C CA . ASN A 1 82 ? 3.705 -10.316 -2.584 1.00 91.44 82 ASN A CA 1
ATOM 645 C C . ASN A 1 82 ? 5.014 -10.623 -3.323 1.00 91.44 82 ASN A C 1
ATOM 647 O O . ASN A 1 82 ? 6.086 -10.362 -2.779 1.00 91.44 82 ASN A O 1
ATOM 651 N N . LYS A 1 83 ? 4.967 -11.154 -4.551 1.00 90.00 83 LYS A N 1
ATOM 652 C CA . LYS A 1 83 ? 6.160 -11.603 -5.286 1.00 90.00 83 LYS A CA 1
ATOM 653 C C . LYS A 1 83 ? 7.185 -10.483 -5.482 1.00 90.00 83 LYS A C 1
ATOM 655 O O . LYS A 1 83 ? 8.347 -10.652 -5.119 1.00 90.00 83 LYS A O 1
ATOM 660 N N . ALA A 1 84 ? 6.741 -9.335 -5.999 1.00 92.00 84 ALA A N 1
ATOM 661 C CA . ALA A 1 84 ? 7.597 -8.172 -6.226 1.00 92.00 84 ALA A CA 1
ATOM 662 C C . ALA A 1 84 ? 8.167 -7.626 -4.912 1.00 92.00 84 ALA A C 1
ATOM 664 O O . ALA A 1 84 ? 9.367 -7.397 -4.802 1.00 92.00 84 ALA A O 1
ATOM 665 N N . TYR A 1 85 ? 7.320 -7.471 -3.893 1.00 92.75 85 TYR A N 1
ATOM 666 C CA . TYR A 1 85 ? 7.744 -6.958 -2.594 1.00 92.75 85 TYR A CA 1
ATOM 667 C C . TYR A 1 85 ? 8.772 -7.861 -1.907 1.00 92.75 85 TYR A C 1
ATOM 669 O O . TYR A 1 85 ? 9.770 -7.371 -1.387 1.00 92.75 85 TYR A O 1
ATOM 677 N N . ASN A 1 86 ? 8.562 -9.177 -1.953 1.00 91.00 86 ASN A N 1
ATOM 678 C CA . ASN A 1 86 ? 9.482 -10.144 -1.367 1.00 91.00 86 ASN A CA 1
ATOM 679 C C . ASN A 1 86 ? 10.842 -10.128 -2.068 1.00 91.00 86 ASN A C 1
ATOM 681 O O . ASN A 1 86 ? 11.852 -10.165 -1.375 1.00 91.00 86 ASN A O 1
ATOM 685 N N . TYR A 1 87 ? 10.876 -10.010 -3.401 1.00 90.75 87 TYR A N 1
ATOM 686 C CA . TYR A 1 87 ? 12.133 -9.840 -4.137 1.00 90.75 87 TYR A CA 1
ATOM 687 C C . TYR A 1 87 ? 12.883 -8.575 -3.697 1.00 90.75 87 TYR A C 1
ATOM 689 O O . TYR A 1 87 ? 14.091 -8.600 -3.507 1.00 90.75 87 TYR A O 1
ATOM 697 N N . LEU A 1 88 ? 12.167 -7.463 -3.511 1.00 90.25 88 LEU A N 1
ATOM 698 C CA . LEU A 1 88 ? 12.781 -6.174 -3.185 1.00 90.25 88 LEU A CA 1
ATOM 699 C C . LEU A 1 88 ? 13.262 -6.070 -1.731 1.00 90.25 88 LEU A C 1
ATOM 701 O O . LEU A 1 88 ? 14.229 -5.362 -1.465 1.00 90.25 88 LEU A O 1
ATOM 705 N N . LYS A 1 89 ? 12.574 -6.722 -0.784 1.00 85.38 89 LYS A N 1
ATOM 706 C CA . LYS A 1 89 ? 12.857 -6.586 0.657 1.00 85.38 89 LYS A CA 1
ATOM 707 C C . LYS A 1 89 ? 13.748 -7.689 1.228 1.00 85.38 89 LYS A C 1
ATOM 709 O O . LYS A 1 89 ? 14.345 -7.490 2.283 1.00 85.38 89 LYS A O 1
ATOM 714 N 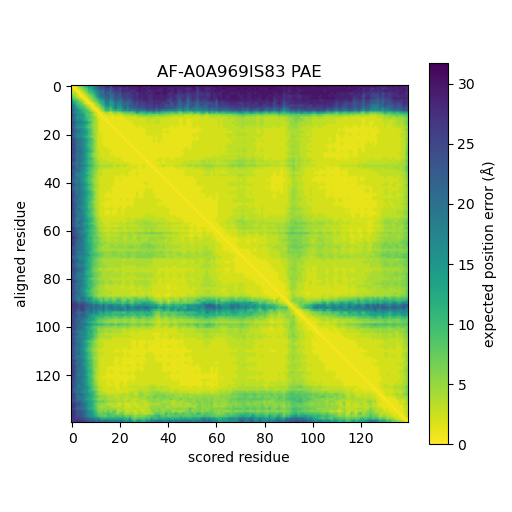N . HIS A 1 90 ? 13.816 -8.846 0.573 1.00 82.94 90 HIS A N 1
ATOM 715 C CA . HIS A 1 90 ? 14.606 -9.982 1.030 1.00 82.94 90 HIS A CA 1
ATOM 716 C C . HIS A 1 90 ? 15.732 -10.281 0.047 1.00 82.94 90 HIS A C 1
ATOM 718 O O . HIS A 1 90 ? 15.484 -10.600 -1.109 1.00 82.94 90 HIS A O 1
ATOM 724 N N . ALA A 1 91 ? 16.965 -10.289 0.546 1.00 69.62 91 ALA A N 1
ATOM 725 C CA . ALA A 1 91 ? 18.125 -10.813 -0.175 1.00 69.62 91 ALA A CA 1
ATOM 726 C C . ALA A 1 91 ? 18.230 -12.354 -0.075 1.00 69.62 91 ALA A C 1
ATOM 728 O O . ALA A 1 91 ? 19.317 -12.907 -0.163 1.00 69.62 91 ALA A O 1
ATOM 729 N N . ASP A 1 92 ? 17.112 -13.043 0.184 1.00 65.25 92 ASP A N 1
ATOM 730 C CA . ASP A 1 92 ? 17.052 -14.480 0.516 1.00 65.25 92 ASP A CA 1
ATOM 731 C C . ASP A 1 92 ? 17.180 -15.396 -0.720 1.00 65.25 92 ASP A C 1
ATOM 733 O O . ASP A 1 92 ? 17.210 -16.618 -0.619 1.00 65.25 92 ASP A O 1
ATOM 737 N N . LYS A 1 93 ? 17.242 -14.810 -1.918 1.00 62.66 93 LYS A N 1
ATOM 738 C CA . LYS A 1 93 ? 17.435 -15.524 -3.183 1.00 62.66 93 LYS A CA 1
ATOM 739 C C . LYS A 1 93 ? 18.828 -15.271 -3.746 1.00 62.66 93 LYS A C 1
ATOM 741 O O . LYS A 1 93 ? 19.494 -14.327 -3.327 1.00 62.66 93 LYS A O 1
ATOM 746 N N . ASP A 1 94 ? 19.253 -16.125 -4.682 1.00 71.50 94 ASP A N 1
ATOM 747 C CA . ASP A 1 94 ? 20.504 -15.957 -5.431 1.00 71.50 94 ASP A CA 1
ATOM 748 C C . ASP A 1 94 ? 20.629 -14.495 -5.883 1.00 71.50 94 ASP A C 1
ATOM 750 O O . ASP A 1 94 ? 19.689 -13.931 -6.442 1.00 71.50 94 ASP A O 1
ATOM 754 N N . ALA A 1 95 ? 21.775 -13.863 -5.624 1.00 77.44 95 ALA A N 1
ATOM 755 C CA . ALA A 1 95 ? 22.012 -12.471 -6.001 1.00 77.44 95 ALA A CA 1
ATOM 756 C C . ALA A 1 95 ? 21.884 -12.239 -7.520 1.00 77.44 95 ALA A C 1
ATOM 758 O O . ALA A 1 95 ? 21.732 -11.099 -7.958 1.00 77.44 95 ALA A O 1
ATOM 759 N N . ASN A 1 96 ? 21.946 -13.312 -8.313 1.00 83.81 96 ASN A N 1
ATOM 760 C CA . ASN A 1 96 ? 21.776 -13.299 -9.760 1.00 83.81 96 ASN A CA 1
ATOM 761 C C . ASN A 1 96 ? 20.338 -13.591 -10.214 1.00 83.81 96 ASN A C 1
ATOM 763 O O . ASN A 1 96 ? 20.078 -13.541 -11.419 1.00 83.81 96 ASN A O 1
ATOM 767 N N . ASP A 1 97 ? 19.406 -13.893 -9.303 1.00 85.81 97 ASP A N 1
ATOM 768 C CA . ASP A 1 97 ? 18.009 -14.115 -9.674 1.00 85.81 97 ASP A CA 1
ATOM 769 C C . ASP A 1 97 ? 17.425 -12.825 -10.273 1.00 85.81 97 ASP A C 1
ATOM 771 O O . ASP A 1 97 ? 17.441 -11.769 -9.625 1.00 85.81 97 ASP A O 1
ATOM 775 N N . PRO A 1 98 ? 16.877 -12.870 -11.500 1.00 87.56 98 PRO A N 1
ATOM 776 C CA . PRO A 1 98 ? 16.311 -11.689 -12.126 1.00 87.56 98 PRO A CA 1
ATOM 777 C C . PRO A 1 98 ? 15.021 -11.266 -11.422 1.00 87.56 98 PRO A C 1
ATOM 779 O O . PRO A 1 98 ? 14.256 -12.086 -10.908 1.00 87.56 98 PRO A O 1
ATOM 782 N N . TYR A 1 99 ? 14.753 -9.962 -11.445 1.00 88.56 99 TYR A N 1
ATOM 783 C CA . TYR A 1 99 ? 13.475 -9.426 -10.997 1.00 88.56 99 TYR A CA 1
ATOM 784 C C . TYR A 1 99 ? 12.330 -10.018 -11.830 1.00 88.56 99 TYR A C 1
ATOM 786 O O . TYR A 1 99 ? 12.279 -9.856 -13.046 1.00 88.56 99 TYR A O 1
ATOM 794 N N . ASP A 1 100 ? 11.400 -10.681 -11.148 1.00 83.00 100 ASP A N 1
ATOM 795 C CA . ASP A 1 100 ? 10.256 -11.384 -11.740 1.00 83.00 100 ASP A CA 1
ATOM 796 C C . ASP A 1 100 ? 8.936 -10.827 -11.166 1.00 83.00 100 ASP A C 1
ATOM 798 O O . ASP A 1 100 ? 8.071 -11.546 -10.653 1.00 83.00 100 ASP A O 1
ATOM 802 N N . GLY A 1 101 ? 8.833 -9.496 -11.152 1.00 89.38 101 GLY A N 1
ATOM 803 C CA . GLY A 1 101 ? 7.630 -8.743 -10.797 1.00 89.38 101 GLY A CA 1
ATOM 804 C C . GLY A 1 101 ? 7.092 -7.916 -11.975 1.00 89.38 101 GLY A C 1
ATOM 805 O O . GLY A 1 101 ? 7.560 -8.074 -13.103 1.00 89.38 101 GLY A O 1
ATOM 806 N N . PRO A 1 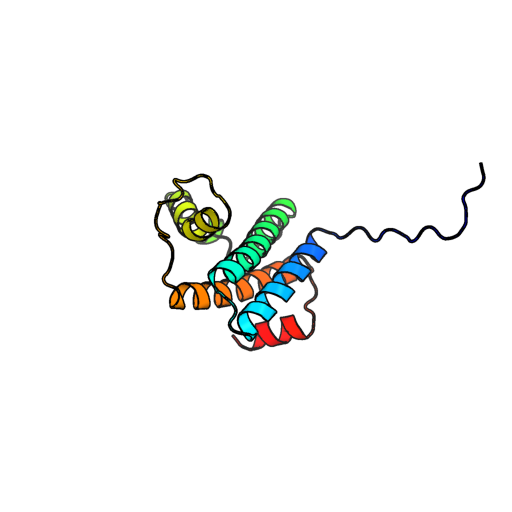102 ? 6.094 -7.044 -11.741 1.00 93.44 102 PRO A N 1
ATOM 807 C CA . PRO A 1 102 ? 5.523 -6.192 -12.782 1.00 93.44 102 PRO A CA 1
ATOM 808 C C . PRO A 1 102 ? 6.576 -5.329 -13.481 1.00 93.44 102 PRO A C 1
ATOM 810 O O . PRO A 1 102 ? 7.489 -4.815 -12.839 1.00 93.44 102 PRO A O 1
ATOM 813 N N . ALA A 1 103 ? 6.411 -5.098 -14.784 1.00 95.19 103 ALA A N 1
ATOM 814 C CA . ALA A 1 103 ? 7.258 -4.163 -15.518 1.00 95.19 103 ALA A CA 1
ATOM 815 C C . ALA A 1 103 ? 7.227 -2.763 -14.877 1.00 95.19 103 ALA A C 1
ATOM 817 O O . ALA A 1 103 ? 6.251 -2.390 -14.229 1.00 95.19 103 ALA A O 1
ATOM 818 N N . HIS A 1 104 ? 8.269 -1.956 -15.101 1.00 94.62 104 HIS A N 1
ATOM 819 C CA . HIS A 1 104 ? 8.431 -0.640 -14.465 1.00 94.62 104 HIS A CA 1
ATOM 820 C C . HIS A 1 104 ? 7.166 0.236 -14.530 1.00 94.62 104 HIS A C 1
ATOM 822 O O . HIS A 1 104 ? 6.747 0.796 -13.520 1.00 94.62 104 HIS A O 1
ATOM 828 N N . SER A 1 105 ? 6.536 0.351 -15.703 1.00 95.44 105 SER A N 1
ATOM 829 C CA . SER A 1 105 ? 5.319 1.154 -15.887 1.00 95.44 105 SER A CA 1
ATOM 830 C C . SER A 1 105 ? 4.114 0.616 -15.120 1.00 95.44 105 SER A C 1
ATOM 832 O O . SER A 1 105 ? 3.299 1.396 -14.634 1.00 95.44 105 SER A O 1
ATOM 834 N N . ASP A 1 106 ? 3.997 -0.702 -15.002 1.00 96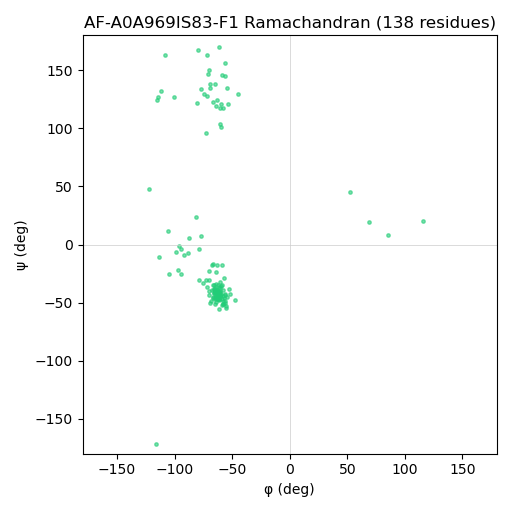.56 106 ASP A N 1
ATOM 835 C CA . ASP A 1 106 ? 2.905 -1.333 -14.266 1.00 96.56 106 ASP A CA 1
ATOM 836 C C . ASP A 1 106 ? 3.155 -1.296 -12.760 1.00 96.56 106 ASP A C 1
ATOM 838 O O . ASP A 1 106 ? 2.211 -1.139 -11.993 1.00 96.56 106 ASP A O 1
ATOM 842 N N . LEU A 1 107 ? 4.419 -1.328 -12.329 1.00 96.12 107 LEU A N 1
ATOM 843 C CA . LEU A 1 107 ? 4.790 -1.116 -10.934 1.00 96.12 107 LEU A CA 1
ATOM 844 C C . LEU A 1 107 ? 4.475 0.315 -10.475 1.00 96.12 107 LEU A C 1
ATOM 846 O O . LEU A 1 107 ? 3.991 0.490 -9.361 1.00 96.12 107 LEU A O 1
ATOM 850 N N . CYS A 1 108 ? 4.678 1.327 -11.330 1.00 96.81 108 CYS A N 1
ATOM 851 C CA . CYS A 1 108 ? 4.213 2.695 -11.065 1.00 96.81 108 CYS A CA 1
ATOM 852 C C . CYS A 1 108 ? 2.701 2.723 -10.795 1.00 96.81 108 CYS A C 1
ATOM 854 O O . CYS A 1 108 ? 2.285 3.154 -9.726 1.00 96.81 108 CYS A O 1
ATOM 856 N N . LYS A 1 109 ? 1.892 2.179 -11.714 1.00 96.44 109 LYS A N 1
ATOM 857 C CA . LYS A 1 109 ? 0.427 2.138 -11.556 1.00 96.44 109 LYS A CA 1
ATOM 858 C C . LYS A 1 109 ? 0.003 1.358 -10.313 1.00 96.44 109 LYS A C 1
ATOM 860 O O . LYS A 1 109 ? -0.926 1.754 -9.618 1.00 96.44 109 LYS A O 1
ATOM 865 N N . LEU A 1 110 ? 0.677 0.244 -10.028 1.00 96.00 110 LEU A N 1
ATOM 866 C CA . LEU A 1 110 ? 0.399 -0.563 -8.845 1.00 96.00 110 LEU A CA 1
ATOM 867 C C . LEU A 1 110 ? 0.684 0.219 -7.559 1.00 96.00 110 LEU A C 1
ATOM 869 O O . LEU A 1 110 ? -0.090 0.118 -6.612 1.00 96.00 110 LEU A O 1
ATOM 873 N N . ASN A 1 111 ? 1.760 1.009 -7.522 1.00 97.62 111 ASN A N 1
ATOM 874 C CA . ASN A 1 111 ? 2.059 1.886 -6.391 1.00 97.62 111 ASN A CA 1
ATOM 875 C C . ASN A 1 111 ? 0.972 2.942 -6.194 1.00 97.62 111 ASN A C 1
ATOM 877 O O . ASN A 1 111 ? 0.578 3.176 -5.052 1.00 97.62 111 ASN A O 1
ATOM 881 N N . ASP A 1 112 ? 0.468 3.532 -7.279 1.00 96.06 112 ASP A N 1
ATOM 882 C CA . ASP A 1 112 ? -0.618 4.513 -7.228 1.00 96.06 112 ASP A CA 1
ATOM 883 C C . ASP A 1 112 ? -1.884 3.882 -6.631 1.00 96.06 112 ASP A C 1
ATOM 885 O O . ASP A 1 112 ? -2.382 4.335 -5.599 1.00 96.06 112 ASP A O 1
ATOM 889 N N . VAL A 1 113 ? -2.346 2.769 -7.212 1.00 95.38 113 VAL A N 1
ATOM 890 C CA . VAL A 1 113 ? -3.571 2.073 -6.784 1.00 95.38 113 VAL A CA 1
ATOM 891 C C . VAL A 1 113 ? -3.467 1.569 -5.344 1.00 95.38 113 VAL A C 1
ATOM 893 O O . VAL A 1 113 ? -4.364 1.809 -4.537 1.00 95.38 113 VAL A O 1
ATOM 896 N N . LEU A 1 114 ? -2.360 0.914 -4.979 1.00 96.38 114 LEU A N 1
ATOM 897 C CA . LEU A 1 114 ? -2.168 0.436 -3.607 1.00 96.38 114 LEU A CA 1
ATOM 898 C C . LEU A 1 114 ? -2.084 1.589 -2.604 1.00 96.38 114 LEU A C 1
ATOM 900 O O . LEU A 1 114 ? -2.550 1.444 -1.478 1.00 96.38 114 LEU A O 1
ATOM 904 N N . SER A 1 115 ? -1.520 2.738 -2.985 1.00 97.25 115 SER A N 1
ATOM 905 C CA . SER A 1 115 ? -1.479 3.902 -2.094 1.00 97.25 115 SER A CA 1
ATOM 906 C C . SER A 1 115 ? -2.880 4.425 -1.791 1.00 97.25 115 SER A C 1
ATOM 908 O O . SER A 1 115 ? -3.150 4.779 -0.646 1.00 97.25 115 SER A O 1
ATOM 910 N N . LEU A 1 116 ? -3.791 4.404 -2.767 1.00 95.62 116 LEU A N 1
ATOM 911 C CA . LEU A 1 116 ? -5.194 4.776 -2.561 1.00 95.62 116 LEU A CA 1
ATOM 912 C C . LEU A 1 116 ? -5.911 3.804 -1.619 1.00 95.62 116 LEU A C 1
ATOM 914 O O . 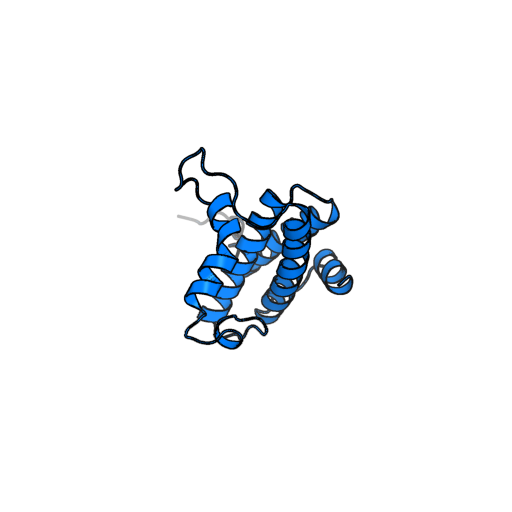LEU A 1 116 ? -6.577 4.239 -0.679 1.00 95.62 116 LEU A O 1
ATOM 918 N N . PHE A 1 117 ? -5.724 2.495 -1.806 1.00 95.75 117 PHE A N 1
ATOM 919 C CA . PHE A 1 117 ? -6.284 1.488 -0.896 1.00 95.75 117 PHE A CA 1
ATOM 920 C C . PHE A 1 117 ? -5.736 1.637 0.520 1.00 95.75 117 PHE A C 1
ATOM 922 O O . PHE A 1 117 ? -6.490 1.597 1.493 1.00 95.75 117 PHE A O 1
ATOM 929 N N . ASN A 1 118 ? -4.439 1.907 0.647 1.00 97.31 118 ASN A N 1
ATOM 930 C CA . ASN A 1 118 ? -3.829 2.141 1.943 1.00 97.31 118 ASN A CA 1
ATOM 931 C C . ASN A 1 118 ? -4.330 3.432 2.609 1.00 97.31 118 ASN A C 1
ATOM 933 O O . ASN A 1 118 ? -4.465 3.471 3.828 1.00 97.31 118 ASN A O 1
ATOM 937 N N . LEU A 1 119 ? -4.617 4.492 1.847 1.00 96.88 119 LEU A N 1
ATOM 938 C CA . LEU A 1 119 ? -5.213 5.715 2.392 1.00 96.88 119 LEU A CA 1
ATOM 939 C C . LEU A 1 119 ? -6.614 5.448 2.944 1.00 96.88 119 LEU A C 1
ATOM 941 O O . LEU A 1 119 ? -6.893 5.827 4.083 1.00 96.88 119 LEU A O 1
ATOM 945 N N . ASN A 1 120 ? -7.443 4.725 2.187 1.00 95.38 120 ASN A N 1
ATOM 946 C CA . ASN A 1 120 ? -8.757 4.277 2.640 1.00 95.38 120 ASN A CA 1
ATOM 947 C C . ASN A 1 120 ? -8.649 3.417 3.915 1.00 95.38 120 ASN A C 1
ATOM 949 O O . ASN A 1 120 ? -9.302 3.714 4.915 1.00 95.38 120 ASN A O 1
ATOM 953 N N . GLY A 1 121 ? -7.759 2.420 3.931 1.00 96.69 121 GLY A N 1
ATOM 954 C CA . GLY A 1 121 ? -7.549 1.561 5.099 1.00 96.69 121 GLY A CA 1
ATOM 955 C C . GLY A 1 121 ? -7.014 2.324 6.316 1.00 96.69 121 GLY A C 1
ATOM 956 O O . GLY A 1 121 ? -7.459 2.106 7.440 1.00 96.69 121 GLY A O 1
ATOM 957 N N . TYR A 1 122 ? -6.113 3.287 6.116 1.00 97.44 122 TYR A N 1
ATOM 958 C CA . TYR A 1 122 ? -5.629 4.157 7.188 1.00 97.44 122 TYR A CA 1
ATOM 959 C C . TYR A 1 122 ? -6.754 5.006 7.794 1.00 97.44 122 TYR A C 1
ATOM 961 O O . TYR A 1 122 ? -6.821 5.129 9.018 1.00 97.44 122 TYR A O 1
ATOM 969 N N . GLN A 1 123 ? -7.662 5.546 6.976 1.00 96.25 123 GLN A N 1
ATOM 970 C CA . GLN A 1 123 ? -8.843 6.258 7.473 1.00 96.25 123 GLN A CA 1
ATOM 971 C C . GLN A 1 123 ? -9.802 5.330 8.225 1.00 96.25 123 GLN A C 1
ATOM 973 O O . GLN A 1 123 ? -10.285 5.709 9.293 1.00 96.25 123 GLN A O 1
ATOM 978 N N . ALA A 1 124 ? -10.031 4.111 7.723 1.00 95.94 124 ALA A N 1
ATOM 979 C CA . ALA A 1 124 ? -10.854 3.104 8.395 1.00 95.94 124 ALA A CA 1
ATOM 980 C C . ALA A 1 124 ? -10.313 2.754 9.795 1.00 95.94 124 ALA A C 1
ATOM 982 O O . ALA A 1 124 ? -11.080 2.574 10.738 1.00 95.94 124 ALA A O 1
ATOM 983 N N . LEU A 1 125 ? -8.987 2.763 9.968 1.00 96.69 125 LEU A N 1
ATOM 984 C CA . LEU A 1 125 ? -8.311 2.582 11.260 1.00 96.69 125 LEU A CA 1
ATOM 985 C C . LEU A 1 125 ? -8.340 3.828 12.174 1.00 96.69 125 LEU A C 1
ATOM 987 O O . LEU A 1 125 ? -7.680 3.846 13.214 1.00 96.69 125 LEU A O 1
ATOM 991 N N . GLY A 1 126 ? -9.079 4.880 11.807 1.00 95.69 126 GLY A N 1
ATOM 992 C CA . GLY A 1 126 ? -9.183 6.134 12.563 1.00 95.69 126 GLY A CA 1
ATOM 993 C C . GLY A 1 126 ? -8.071 7.146 12.263 1.00 95.69 126 GLY A C 1
ATOM 994 O O . GLY A 1 126 ? -7.959 8.173 12.940 1.00 95.69 126 GLY A O 1
ATOM 995 N N . GLY A 1 127 ? -7.242 6.875 11.255 1.00 94.69 127 GLY A N 1
ATOM 996 C CA . GLY A 1 127 ? -6.214 7.781 10.772 1.00 94.69 127 GLY A CA 1
ATOM 997 C C . GLY A 1 127 ? -6.802 9.056 10.166 1.00 94.69 127 GLY A C 1
ATOM 998 O O . GLY A 1 127 ? -7.779 9.033 9.421 1.00 94.69 127 GLY A O 1
ATOM 999 N N . LYS A 1 128 ? -6.181 10.200 10.462 1.00 93.00 128 LYS A N 1
ATOM 1000 C CA . LYS A 1 128 ? -6.545 11.491 9.857 1.00 93.00 128 LYS A CA 1
ATOM 1001 C C . LYS A 1 128 ? -5.565 11.829 8.744 1.00 93.00 128 LYS A C 1
ATOM 1003 O O . LYS A 1 128 ? -4.352 11.817 8.976 1.00 93.00 128 LYS A O 1
ATOM 1008 N N . LEU A 1 129 ? -6.087 12.114 7.552 1.00 89.44 129 LEU A N 1
ATOM 1009 C CA . LEU A 1 129 ? -5.275 12.530 6.411 1.00 89.44 129 LEU A CA 1
ATOM 1010 C C . LEU A 1 129 ? -4.704 13.929 6.660 1.00 89.44 129 LEU A C 1
ATOM 1012 O O . LEU A 1 129 ? -5.414 14.834 7.098 1.00 89.44 129 LEU A O 1
ATOM 1016 N N . SER A 1 130 ? -3.414 14.108 6.376 1.00 88.62 130 SER A N 1
ATOM 1017 C CA . SER A 1 130 ? -2.849 15.448 6.211 1.00 88.62 130 SER A CA 1
ATOM 1018 C C . SER A 1 130 ? -3.343 16.053 4.886 1.00 88.62 130 SER A C 1
ATOM 1020 O O . SER A 1 130 ? -3.790 15.300 4.018 1.00 88.62 130 SER A O 1
ATOM 1022 N N . PRO A 1 131 ? -3.233 17.380 4.680 1.00 88.06 131 PRO A N 1
ATOM 1023 C CA . PRO A 1 131 ? -3.644 18.008 3.423 1.00 88.06 131 PRO A CA 1
ATOM 1024 C C . PRO A 1 131 ? -3.033 17.347 2.179 1.00 88.06 131 PRO A C 1
ATOM 1026 O O . PRO A 1 131 ? -3.753 17.052 1.235 1.00 88.06 131 PRO A O 1
ATOM 1029 N N . THR A 1 132 ? -1.739 17.007 2.218 1.00 85.44 132 THR A N 1
ATOM 1030 C CA . THR A 1 132 ? -1.041 16.317 1.119 1.00 85.44 132 THR A CA 1
ATOM 1031 C C . THR A 1 132 ? -1.634 14.942 0.807 1.00 85.44 132 THR A C 1
ATOM 1033 O O . THR A 1 132 ? -1.770 14.571 -0.354 1.00 85.44 132 THR A O 1
ATOM 1036 N N . LEU A 1 133 ? -1.994 14.170 1.836 1.00 88.25 133 LEU A N 1
ATOM 1037 C CA . LEU A 1 133 ? -2.602 12.852 1.642 1.00 88.25 133 LEU A CA 1
ATOM 1038 C C . LEU A 1 133 ? -4.042 12.963 1.126 1.00 88.25 133 LEU A C 1
ATOM 1040 O O . LEU A 1 133 ? -4.468 12.147 0.313 1.00 88.25 133 LEU A O 1
ATOM 1044 N N . ALA A 1 134 ? -4.783 13.971 1.595 1.00 85.69 134 ALA A N 1
ATOM 1045 C CA . ALA A 1 134 ? -6.143 14.238 1.144 1.00 85.69 134 ALA A CA 1
ATOM 1046 C C . ALA A 1 134 ? -6.178 14.666 -0.331 1.00 85.69 134 ALA A C 1
ATOM 1048 O O . ALA A 1 134 ? -7.015 14.174 -1.081 1.00 85.69 134 ALA A O 1
ATOM 1049 N N . GLU A 1 135 ? -5.243 15.520 -0.755 1.00 87.44 135 GLU A N 1
ATOM 1050 C CA . GLU A 1 135 ? -5.097 15.929 -2.154 1.00 87.44 135 GLU A CA 1
ATOM 1051 C C . GLU A 1 135 ? -4.846 14.715 -3.054 1.00 87.44 135 GLU A C 1
ATOM 1053 O O . GLU A 1 135 ? -5.623 14.476 -3.975 1.00 87.44 135 GLU A O 1
ATOM 1058 N N . PHE A 1 136 ? -3.854 13.881 -2.723 1.00 85.38 136 PHE A N 1
ATOM 1059 C CA . PHE A 1 136 ? -3.565 12.659 -3.480 1.00 85.38 136 PHE A CA 1
ATOM 1060 C C . PHE A 1 136 ? -4.781 11.730 -3.588 1.00 85.38 136 PHE A C 1
ATOM 1062 O O . PHE A 1 136 ? -5.084 11.235 -4.669 1.00 85.38 136 PHE A O 1
ATOM 1069 N N . SER A 1 137 ? -5.520 11.537 -2.489 1.00 79.56 137 SER A N 1
ATOM 1070 C CA . SER A 1 137 ? -6.730 10.707 -2.491 1.00 79.56 137 SER A CA 1
ATOM 1071 C C . SER A 1 137 ? -7.850 11.253 -3.380 1.00 79.56 137 SER A C 1
ATOM 1073 O O . SER A 1 137 ? -8.726 10.485 -3.757 1.00 79.56 137 SER A O 1
ATOM 1075 N N . SER A 1 138 ? -7.862 12.557 -3.668 1.00 80.31 138 SER A N 1
ATOM 1076 C CA . SER A 1 138 ? -8.885 13.206 -4.500 1.00 80.31 138 SER A CA 1
ATOM 1077 C C . SER A 1 138 ? -8.527 13.266 -5.989 1.00 80.31 138 SER A C 1
ATOM 1079 O O . SER A 1 138 ? -9.361 13.658 -6.801 1.00 80.31 138 SER A O 1
ATOM 1081 N N . MET A 1 139 ? -7.288 12.910 -6.345 1.00 69.50 139 MET A N 1
ATOM 1082 C CA . MET A 1 139 ? -6.783 12.924 -7.723 1.00 69.50 139 MET A CA 1
ATOM 1083 C C . MET A 1 139 ? -7.029 11.615 -8.485 1.00 69.50 139 MET A C 1
ATOM 1085 O O . MET A 1 139 ? -6.734 11.557 -9.680 1.00 69.50 139 MET A O 1
ATOM 1089 N N . ALA A 1 140 ? -7.523 10.580 -7.805 1.00 55.03 140 ALA A N 1
ATOM 1090 C CA . ALA A 1 140 ? -7.831 9.270 -8.369 1.00 55.03 140 ALA A CA 1
ATOM 1091 C C . ALA A 1 140 ? -9.337 9.064 -8.533 1.00 55.03 140 ALA A C 1
ATOM 1093 O O . ALA A 1 140 ? -9.713 8.388 -9.517 1.00 55.03 140 ALA A O 1
#

pLDDT: mean 89.38, std 12.69, range [44.53, 98.12]

Foldseek 3Di:
DDDDPDDPPPPDQDLLNVLLVLLVVLLVCLVVVHQLLVSLLSLVVSVVSLVVVCVVVVQDQPPPCVVVPDPVCSVVVVCQVCQSNCVSPDPPDDPPDDRPHDDRVVSSVVSLVSSLSSLVSSVSVVHDDDPSSVVSNVVD

Nearest PDB structures (foldseek):
  3t6g-assembly2_D  TM=4.064E-01  e=2.883E+00  Homo sapiens